Protein AF-A0A0M3IZI9-F1 (afdb_monomer_lite)

Structure (mmCIF, N/CA/C/O backbone):
data_AF-A0A0M3IZI9-F1
#
_entry.id   AF-A0A0M3IZI9-F1
#
loop_
_atom_site.group_PDB
_atom_site.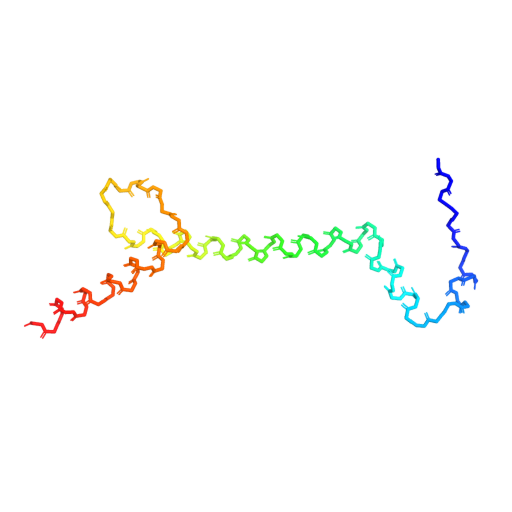id
_atom_site.type_symbol
_atom_site.label_atom_id
_atom_site.label_alt_id
_atom_site.label_comp_id
_atom_site.label_asym_id
_atom_site.label_entity_id
_atom_site.label_seq_id
_atom_site.pdbx_PDB_ins_code
_atom_site.Cartn_x
_atom_site.Cartn_y
_atom_site.Cartn_z
_atom_site.occupancy
_atom_site.B_iso_or_equiv
_atom_site.auth_seq_id
_atom_site.auth_comp_id
_atom_site.auth_asym_id
_atom_site.auth_atom_id
_atom_site.pdbx_PDB_model_num
ATOM 1 N N . MET A 1 1 ? 20.876 13.083 -32.145 1.00 36.81 1 MET A N 1
ATOM 2 C CA . MET A 1 1 ? 21.658 11.990 -31.521 1.00 36.81 1 MET A CA 1
ATOM 3 C C . MET A 1 1 ? 21.289 10.684 -32.211 1.00 36.81 1 MET A C 1
ATOM 5 O O . MET A 1 1 ? 20.194 10.187 -31.992 1.00 36.81 1 MET A O 1
ATOM 9 N N . ASN A 1 2 ? 22.151 10.169 -33.089 1.00 41.16 2 ASN A N 1
ATOM 10 C CA . ASN A 1 2 ? 21.877 8.951 -33.855 1.00 41.16 2 ASN A CA 1
ATOM 11 C C . ASN A 1 2 ? 22.001 7.723 -32.947 1.00 41.16 2 ASN A C 1
ATOM 13 O O . ASN A 1 2 ? 23.102 7.315 -32.587 1.00 41.16 2 ASN A O 1
ATOM 17 N N . THR A 1 3 ? 20.877 7.124 -32.557 1.00 59.31 3 THR A N 1
ATOM 18 C CA . THR A 1 3 ? 20.892 5.815 -31.900 1.00 59.31 3 THR A CA 1
ATOM 19 C C . THR A 1 3 ? 21.166 4.753 -32.959 1.00 59.31 3 THR A C 1
ATOM 21 O O . THR A 1 3 ? 20.240 4.314 -33.633 1.00 59.31 3 THR A O 1
ATOM 24 N N . HIS A 1 4 ? 22.428 4.352 -33.131 1.00 70.56 4 HIS A N 1
ATOM 25 C CA . HIS A 1 4 ? 22.781 3.220 -33.991 1.00 70.56 4 HIS A CA 1
ATOM 26 C C . HIS A 1 4 ? 22.132 1.939 -33.440 1.00 70.56 4 HIS A C 1
ATOM 28 O O . HIS A 1 4 ? 22.547 1.376 -32.419 1.00 70.56 4 HIS A O 1
ATOM 34 N N . VAL A 1 5 ? 21.057 1.496 -34.086 1.00 74.94 5 VAL A N 1
ATOM 35 C CA . VAL A 1 5 ? 20.360 0.262 -33.730 1.00 74.94 5 VAL A CA 1
ATOM 36 C C . VAL A 1 5 ? 21.102 -0.891 -34.395 1.00 74.94 5 VAL A C 1
ATOM 38 O O . VAL A 1 5 ? 21.004 -1.058 -35.601 1.00 74.94 5 VAL A O 1
ATOM 41 N N . LEU A 1 6 ? 21.853 -1.675 -33.605 1.00 76.56 6 LEU A N 1
ATOM 42 C CA . LEU A 1 6 ? 22.510 -2.882 -34.132 1.00 76.56 6 LEU A CA 1
ATOM 43 C C . LEU A 1 6 ? 21.520 -3.780 -34.889 1.00 76.56 6 LEU A C 1
ATOM 45 O O . LEU A 1 6 ? 20.403 -4.017 -34.414 1.00 76.56 6 LEU A O 1
ATOM 49 N N . THR A 1 7 ? 21.990 -4.319 -36.004 1.00 80.50 7 THR A N 1
ATOM 50 C CA . THR A 1 7 ? 21.301 -5.280 -36.866 1.00 80.50 7 THR A CA 1
ATOM 51 C C . THR A 1 7 ? 21.099 -6.631 -36.165 1.00 80.50 7 THR A C 1
ATOM 53 O O . THR A 1 7 ? 21.713 -6.934 -35.135 1.00 80.50 7 THR A O 1
ATOM 56 N N . ALA A 1 8 ? 20.217 -7.476 -36.708 1.00 78.19 8 ALA A N 1
ATOM 57 C CA . ALA A 1 8 ? 19.902 -8.783 -36.123 1.00 78.19 8 ALA A CA 1
ATOM 58 C C . ALA A 1 8 ? 21.136 -9.703 -36.009 1.00 78.19 8 ALA A C 1
ATOM 60 O O . ALA A 1 8 ? 21.267 -10.443 -35.027 1.00 78.19 8 ALA A O 1
ATOM 61 N N . ASP A 1 9 ? 22.059 -9.617 -36.966 1.00 81.31 9 ASP A N 1
ATOM 62 C CA . ASP A 1 9 ? 23.273 -10.436 -36.999 1.00 81.31 9 ASP A CA 1
ATOM 63 C C . ASP A 1 9 ? 24.311 -9.982 -35.971 1.00 81.31 9 ASP A C 1
ATOM 65 O O . ASP A 1 9 ? 24.933 -10.810 -35.302 1.00 81.31 9 ASP A O 1
ATOM 69 N N . GLU A 1 10 ? 24.434 -8.675 -35.736 1.00 81.50 10 GLU A N 1
ATOM 70 C CA . GLU A 1 10 ? 25.270 -8.133 -34.660 1.00 81.50 10 GLU A CA 1
ATOM 71 C C . GLU A 1 10 ? 24.741 -8.542 -33.280 1.00 81.50 10 GLU A C 1
ATOM 73 O O . GLU A 1 10 ? 25.512 -8.911 -32.394 1.00 81.50 10 GLU A O 1
ATOM 78 N N . VAL A 1 11 ? 23.415 -8.574 -33.096 1.00 81.00 11 VAL A N 1
ATOM 79 C CA . VAL A 1 11 ? 22.796 -9.049 -31.846 1.00 81.00 11 VAL A CA 1
ATOM 80 C C . VAL A 1 11 ? 23.083 -10.534 -31.599 1.00 81.00 11 VAL A C 1
ATOM 82 O O . VAL A 1 11 ? 23.261 -10.936 -30.444 1.00 81.00 11 VAL A O 1
ATOM 85 N N . LYS A 1 12 ? 23.166 -11.355 -32.654 1.00 81.31 12 LYS A N 1
ATOM 86 C CA . LYS A 1 12 ? 23.527 -12.779 -32.554 1.00 81.31 12 LYS A CA 1
ATOM 87 C C . LYS A 1 12 ? 24.996 -13.013 -32.187 1.00 81.31 12 LYS A C 1
ATOM 89 O O . LYS A 1 12 ? 25.297 -14.067 -31.635 1.00 81.31 12 LYS A O 1
ATOM 94 N N . LYS A 1 13 ? 25.892 -12.052 -32.411 1.00 88.25 13 LYS A N 1
ATOM 95 C CA . LYS A 1 13 ? 27.298 -12.157 -31.979 1.00 88.25 13 LYS A CA 1
ATOM 96 C C . LYS A 1 13 ? 27.507 -11.799 -30.503 1.00 88.25 13 LYS A C 1
ATOM 98 O O . LYS A 1 13 ? 28.516 -12.180 -29.925 1.00 88.25 13 LYS A O 1
ATOM 103 N N . LEU A 1 14 ? 26.537 -11.131 -29.872 1.00 88.38 14 LEU A N 1
ATOM 104 C CA . LEU A 1 14 ? 26.611 -10.750 -28.458 1.00 88.38 14 LEU A CA 1
ATOM 105 C C . LEU A 1 14 ? 26.548 -11.954 -27.516 1.00 88.38 14 LEU A C 1
ATOM 107 O O . LEU A 1 14 ? 25.751 -12.882 -27.722 1.00 88.38 14 LEU A O 1
ATOM 111 N N . SER A 1 15 ? 27.277 -11.850 -26.405 1.00 92.12 15 SER A N 1
ATOM 112 C CA . SER A 1 15 ? 27.201 -12.776 -25.283 1.00 92.12 15 SER A CA 1
ATOM 113 C C . SER A 1 15 ? 25.810 -12.765 -24.635 1.00 92.12 15 SER A C 1
ATOM 115 O O . SER A 1 15 ? 25.031 -11.804 -24.708 1.00 92.12 15 SER A O 1
ATOM 117 N N . LYS A 1 16 ? 25.473 -13.847 -23.926 1.00 90.31 16 LYS A N 1
ATOM 118 C CA . LYS A 1 16 ? 24.201 -13.961 -23.190 1.00 90.31 16 LYS A CA 1
ATOM 119 C C . LYS A 1 16 ? 24.021 -12.830 -22.165 1.00 90.31 16 LYS A C 1
ATOM 121 O O . LYS A 1 16 ? 22.890 -12.393 -21.930 1.00 90.31 16 LYS A O 1
ATOM 126 N N . ALA A 1 17 ? 25.113 -12.355 -21.564 1.00 92.56 17 ALA A N 1
ATOM 127 C CA . ALA A 1 17 ? 25.104 -11.258 -20.600 1.00 92.56 17 ALA A CA 1
ATOM 128 C C . ALA A 1 17 ? 24.807 -9.908 -21.276 1.00 92.56 17 ALA A C 1
ATOM 130 O O . ALA A 1 17 ? 23.919 -9.182 -20.819 1.00 92.56 17 ALA A O 1
ATOM 131 N N . GLU A 1 18 ? 25.450 -9.609 -22.409 1.00 91.56 18 GLU A N 1
ATOM 132 C CA . GLU A 1 18 ? 25.207 -8.384 -23.188 1.00 91.56 18 GLU A CA 1
ATOM 133 C C . GLU A 1 18 ? 23.767 -8.303 -23.699 1.00 91.56 18 GLU A C 1
ATOM 135 O O . GLU A 1 18 ? 23.107 -7.271 -23.543 1.00 91.56 18 GLU A O 1
ATOM 140 N N . ARG A 1 19 ? 23.224 -9.409 -24.229 1.00 89.69 19 ARG A N 1
ATOM 141 C CA . ARG A 1 19 ? 21.823 -9.458 -24.685 1.00 89.69 19 ARG A CA 1
ATOM 142 C C . ARG A 1 19 ? 20.846 -9.160 -23.549 1.00 89.69 19 ARG A C 1
ATOM 144 O O . ARG A 1 19 ? 19.880 -8.416 -23.735 1.00 89.69 19 ARG A O 1
ATOM 151 N N . ARG A 1 20 ? 21.095 -9.701 -22.348 1.00 90.38 20 ARG A N 1
ATOM 152 C CA . ARG A 1 20 ? 20.286 -9.417 -21.147 1.00 90.38 20 ARG A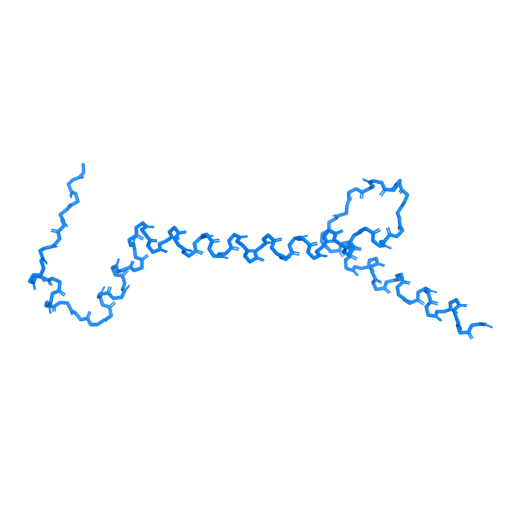 CA 1
ATOM 153 C C . ARG A 1 20 ? 20.390 -7.949 -20.740 1.00 90.38 20 ARG A C 1
ATOM 155 O O . ARG A 1 20 ? 19.352 -7.335 -20.494 1.00 90.38 20 ARG A O 1
ATOM 162 N N . LYS A 1 21 ? 21.603 -7.387 -20.695 1.00 91.94 21 LYS A N 1
ATOM 163 C CA . LYS A 1 21 ? 21.841 -5.973 -20.365 1.00 91.94 21 LYS A CA 1
ATOM 164 C C . LYS A 1 21 ? 21.082 -5.055 -21.323 1.00 91.94 21 LYS A C 1
ATOM 166 O O . LYS A 1 21 ? 20.339 -4.184 -20.878 1.00 91.94 21 LYS A O 1
ATOM 171 N N . ARG A 1 22 ? 21.173 -5.311 -22.630 1.00 89.38 22 ARG A N 1
ATOM 172 C CA . ARG A 1 22 ? 20.497 -4.501 -23.649 1.00 89.38 22 ARG A CA 1
ATOM 173 C C . ARG A 1 22 ? 18.980 -4.607 -23.572 1.00 89.38 22 ARG A C 1
ATOM 175 O O . ARG A 1 22 ? 18.305 -3.583 -23.596 1.00 89.38 22 ARG A O 1
ATOM 182 N N . ARG A 1 23 ? 18.436 -5.817 -23.383 1.00 90.31 23 ARG A N 1
ATOM 183 C CA . ARG A 1 23 ? 16.994 -6.005 -23.158 1.00 90.31 23 ARG A CA 1
ATOM 184 C C . ARG A 1 23 ? 16.510 -5.182 -21.966 1.00 90.31 23 ARG A C 1
ATOM 186 O O . ARG A 1 23 ? 15.489 -4.512 -22.084 1.00 90.31 23 ARG A O 1
ATOM 193 N N . ARG A 1 24 ? 17.252 -5.192 -20.852 1.00 93.19 24 ARG A N 1
ATOM 194 C CA . ARG A 1 24 ? 16.922 -4.412 -19.648 1.00 93.19 24 ARG A CA 1
ATOM 195 C C . ARG A 1 24 ? 16.960 -2.898 -19.876 1.00 93.19 24 ARG A C 1
ATOM 197 O O . ARG A 1 24 ? 16.172 -2.188 -19.262 1.00 93.19 24 ARG A O 1
ATOM 204 N N . ALA A 1 25 ? 17.828 -2.420 -20.766 1.00 91.69 25 ALA A N 1
ATOM 205 C CA . ALA A 1 25 ? 17.921 -1.005 -21.122 1.00 91.69 25 ALA A CA 1
ATOM 206 C C . ALA A 1 25 ? 16.758 -0.518 -22.009 1.00 91.69 25 ALA A C 1
ATOM 208 O O . ALA A 1 25 ? 16.470 0.682 -22.035 1.00 91.69 25 ALA A O 1
ATOM 209 N N . THR A 1 26 ? 16.062 -1.423 -22.713 1.00 93.56 26 THR A N 1
ATOM 210 C CA . THR A 1 26 ? 14.951 -1.032 -23.596 1.00 93.56 26 THR A CA 1
ATOM 211 C C . THR A 1 26 ? 13.838 -0.312 -22.823 1.00 93.56 26 THR A C 1
ATOM 213 O O . THR A 1 26 ? 13.480 -0.746 -21.721 1.00 93.56 26 THR A O 1
ATOM 216 N N . PRO A 1 27 ? 13.228 0.746 -23.395 1.00 95.12 27 PRO A N 1
ATOM 217 C CA . PRO A 1 27 ? 12.077 1.411 -22.785 1.00 95.12 27 PRO A CA 1
ATOM 218 C C . PRO A 1 27 ? 10.940 0.434 -22.470 1.00 95.12 27 PRO A C 1
ATOM 220 O O . PRO A 1 27 ? 10.378 0.486 -21.384 1.00 95.12 27 PRO A O 1
ATOM 223 N N . LYS A 1 28 ? 10.672 -0.535 -23.359 1.00 94.31 28 LYS A N 1
ATOM 224 C CA . LYS A 1 28 ? 9.655 -1.579 -23.151 1.00 94.31 28 LYS A CA 1
ATOM 225 C C . LYS A 1 28 ? 9.886 -2.370 -21.860 1.00 94.31 28 LYS A C 1
ATOM 227 O O . LYS A 1 28 ? 8.956 -2.542 -21.077 1.00 94.31 28 LYS A O 1
ATOM 232 N N . TYR A 1 29 ? 11.115 -2.834 -21.616 1.00 95.69 29 TYR A N 1
ATOM 233 C CA . TYR A 1 29 ? 11.437 -3.563 -20.387 1.00 95.69 29 TYR A CA 1
ATOM 234 C C . TYR A 1 29 ? 11.324 -2.660 -19.156 1.00 95.69 29 TYR A C 1
ATOM 236 O O . TYR A 1 29 ? 10.683 -3.044 -18.179 1.00 95.69 29 TYR A O 1
ATOM 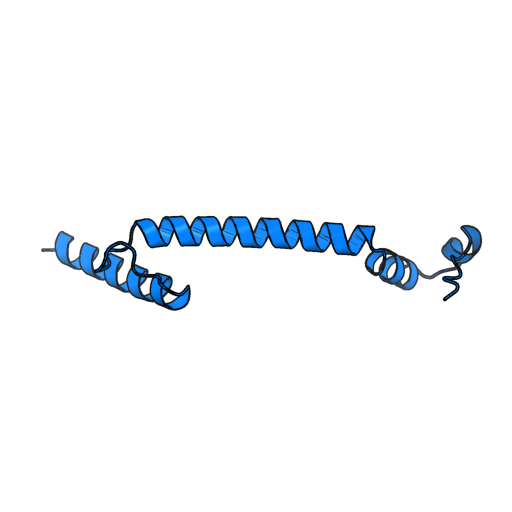244 N N . ARG A 1 30 ? 11.907 -1.455 -19.202 1.00 96.00 30 ARG A N 1
ATOM 245 C CA . ARG A 1 30 ? 11.874 -0.514 -18.071 1.00 96.00 30 ARG A CA 1
ATOM 246 C C . ARG A 1 30 ? 10.444 -0.118 -17.701 1.00 96.00 30 ARG A C 1
ATOM 248 O O . ARG A 1 30 ? 10.090 -0.196 -16.531 1.00 96.00 30 ARG A O 1
ATOM 255 N N . ASN A 1 31 ? 9.608 0.203 -18.687 1.00 97.38 31 ASN A N 1
ATOM 256 C CA . ASN A 1 31 ? 8.212 0.589 -18.481 1.00 97.38 31 ASN A CA 1
ATOM 257 C C . ASN A 1 31 ? 7.376 -0.566 -17.918 1.00 97.38 31 ASN A C 1
ATOM 259 O O . ASN A 1 31 ? 6.573 -0.351 -17.012 1.00 97.38 31 ASN A O 1
ATOM 263 N N . LEU A 1 32 ? 7.590 -1.796 -18.399 1.00 97.25 32 LEU A N 1
ATOM 264 C CA . LEU A 1 32 ? 6.927 -2.982 -17.853 1.00 97.25 32 LEU A CA 1
ATOM 265 C C . LEU A 1 32 ? 7.310 -3.214 -16.384 1.00 97.25 32 LEU A C 1
ATOM 267 O O . LEU A 1 32 ? 6.441 -3.470 -15.554 1.00 97.25 32 LEU A O 1
ATOM 271 N N . HIS A 1 33 ? 8.597 -3.102 -16.049 1.00 96.81 33 HIS A N 1
ATOM 272 C CA . HIS A 1 33 ? 9.069 -3.243 -14.670 1.00 96.81 33 HIS A CA 1
ATOM 273 C C . HIS A 1 33 ? 8.550 -2.130 -13.756 1.00 96.81 33 HIS A C 1
ATOM 275 O O . HIS A 1 33 ? 8.066 -2.426 -12.668 1.00 96.81 33 HIS A O 1
ATOM 281 N N . ALA A 1 34 ? 8.580 -0.877 -14.212 1.00 97.81 34 ALA A N 1
ATOM 282 C CA . ALA A 1 34 ? 8.022 0.250 -13.470 1.00 97.81 34 ALA A CA 1
ATOM 283 C C . ALA A 1 34 ? 6.510 0.092 -13.238 1.00 97.81 34 ALA A C 1
ATOM 285 O O . ALA A 1 34 ? 6.024 0.374 -12.149 1.00 97.81 34 ALA A O 1
ATOM 286 N N . SER A 1 35 ? 5.768 -0.407 -14.233 1.00 98.31 35 SER A N 1
ATOM 287 C CA . SER A 1 35 ? 4.323 -0.650 -14.106 1.00 98.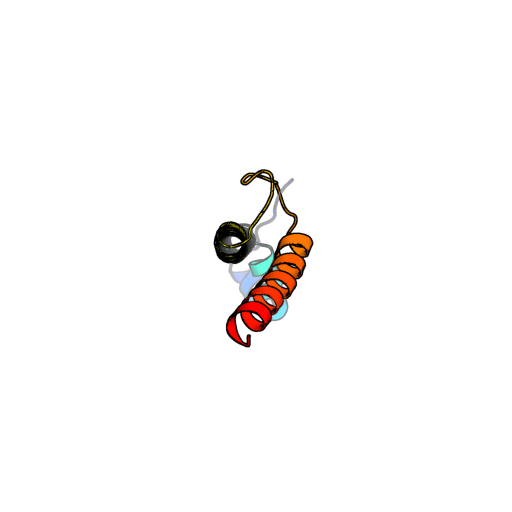31 35 SER A CA 1
ATOM 288 C C . SER A 1 35 ? 4.018 -1.754 -13.095 1.00 98.31 35 SER A C 1
ATOM 290 O O . SER A 1 35 ? 3.132 -1.592 -12.264 1.00 98.31 35 SER A O 1
ATOM 292 N N . ARG A 1 36 ? 4.793 -2.845 -13.107 1.00 98.38 36 ARG A N 1
ATOM 293 C CA . ARG A 1 36 ? 4.682 -3.912 -12.099 1.00 98.38 36 ARG A CA 1
ATOM 294 C C . ARG A 1 36 ? 4.953 -3.396 -10.690 1.00 98.38 36 ARG A C 1
ATOM 296 O O . ARG A 1 36 ? 4.203 -3.714 -9.775 1.00 98.38 36 ARG A O 1
ATOM 303 N N . GLU A 1 37 ? 5.994 -2.585 -10.527 1.00 98.19 37 GLU A N 1
ATOM 304 C CA . GLU A 1 37 ? 6.322 -2.003 -9.227 1.00 98.19 37 GLU A CA 1
ATOM 305 C C . GLU A 1 37 ? 5.240 -1.030 -8.749 1.00 98.19 37 GLU A C 1
ATOM 307 O O . GLU A 1 37 ? 4.862 -1.060 -7.581 1.00 98.19 37 GLU A O 1
ATOM 312 N N . ARG A 1 38 ? 4.666 -0.232 -9.657 1.00 98.50 38 ARG A N 1
ATOM 313 C CA . ARG A 1 38 ? 3.535 0.647 -9.342 1.00 98.50 38 ARG A CA 1
ATOM 314 C C . ARG A 1 38 ? 2.336 -0.143 -8.815 1.00 98.50 38 ARG A C 1
ATOM 316 O O . ARG A 1 38 ? 1.820 0.219 -7.766 1.00 98.50 38 ARG A O 1
ATOM 323 N N . ILE A 1 39 ? 1.953 -1.236 -9.481 1.00 98.44 39 ILE A N 1
ATOM 324 C CA . ILE A 1 39 ? 0.853 -2.114 -9.038 1.00 98.44 39 ILE A CA 1
ATOM 325 C C . ILE A 1 39 ? 1.154 -2.710 -7.657 1.00 98.44 39 ILE A C 1
ATOM 327 O O . ILE A 1 39 ? 0.289 -2.734 -6.783 1.00 98.44 39 ILE A O 1
ATOM 331 N N . ARG A 1 40 ? 2.395 -3.158 -7.425 1.00 98.50 40 ARG A N 1
ATOM 332 C CA . ARG A 1 40 ? 2.821 -3.681 -6.119 1.00 98.50 40 ARG A CA 1
ATOM 333 C C . ARG A 1 40 ? 2.659 -2.633 -5.013 1.00 98.50 40 ARG A C 1
ATOM 335 O O . ARG A 1 40 ? 2.096 -2.929 -3.961 1.00 98.50 40 ARG A O 1
ATOM 342 N N . VAL A 1 41 ? 3.134 -1.410 -5.255 1.00 98.50 41 VAL A N 1
ATOM 343 C CA . VAL A 1 41 ? 3.046 -0.294 -4.301 1.00 98.50 41 VAL A CA 1
ATOM 344 C C . VAL A 1 41 ? 1.600 0.152 -4.088 1.00 98.50 41 VAL A C 1
ATOM 346 O O . VAL A 1 41 ? 1.223 0.456 -2.960 1.00 98.50 41 VAL A O 1
ATOM 349 N N . GLU A 1 42 ? 0.776 0.159 -5.132 1.00 98.50 42 GLU A N 1
ATOM 350 C CA . GLU A 1 42 ? -0.653 0.459 -5.037 1.00 98.50 42 GLU A CA 1
ATOM 351 C C . GLU A 1 42 ? -1.380 -0.566 -4.162 1.00 98.50 42 GLU A C 1
ATOM 353 O O . GLU A 1 42 ? -2.062 -0.184 -3.214 1.00 98.50 42 GLU A O 1
ATOM 358 N N . SER A 1 43 ? -1.150 -1.864 -4.389 1.00 98.44 43 SER A N 1
ATOM 359 C CA . SER A 1 43 ? -1.691 -2.932 -3.540 1.00 98.44 43 SER A CA 1
ATOM 360 C C . SER A 1 43 ? -1.269 -2.768 -2.076 1.00 98.44 43 SER A C 1
ATOM 362 O O . SER A 1 43 ? -2.086 -2.939 -1.170 1.00 98.44 43 SER A O 1
ATOM 364 N N . PHE A 1 44 ? -0.006 -2.412 -1.832 1.00 98.19 44 PHE A N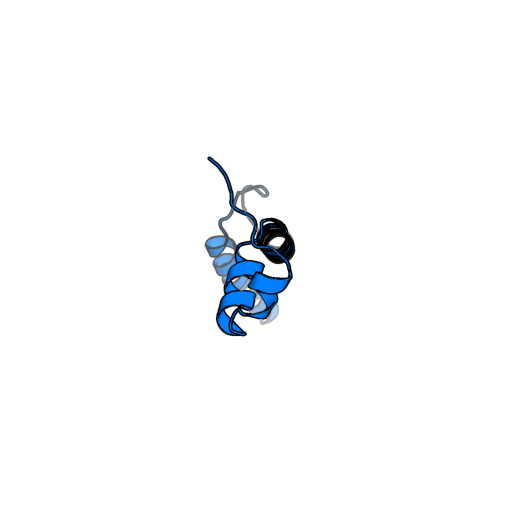 1
ATOM 365 C CA . PHE A 1 44 ? 0.506 -2.142 -0.490 1.00 98.19 44 PHE A CA 1
ATOM 366 C C . PHE A 1 44 ? -0.170 -0.921 0.153 1.00 98.19 44 PHE A C 1
ATOM 368 O O . PHE A 1 44 ? -0.582 -0.972 1.310 1.00 98.19 44 PHE A O 1
ATOM 375 N N . ASN A 1 45 ? -0.322 0.174 -0.593 1.00 98.12 45 ASN A N 1
ATOM 376 C CA . ASN A 1 45 ? -0.978 1.383 -0.098 1.00 98.12 45 ASN A CA 1
ATOM 377 C C . ASN A 1 45 ? -2.470 1.138 0.177 1.00 98.12 45 ASN A C 1
ATOM 379 O O . ASN A 1 45 ? -2.979 1.634 1.176 1.00 98.12 45 ASN A O 1
ATOM 383 N N . ASN A 1 46 ? -3.148 0.318 -0.631 1.00 98.44 46 ASN A N 1
ATOM 384 C CA . ASN A 1 46 ? -4.535 -0.083 -0.388 1.00 98.44 46 ASN A CA 1
ATOM 385 C C . ASN A 1 46 ? -4.681 -0.862 0.927 1.00 98.44 46 ASN A C 1
ATOM 387 O O . ASN A 1 46 ? -5.618 -0.612 1.684 1.00 98.44 46 ASN A O 1
ATOM 391 N N . ALA A 1 47 ? -3.741 -1.758 1.242 1.00 98.31 47 ALA A N 1
ATOM 392 C CA . ALA A 1 47 ? -3.709 -2.432 2.540 1.00 98.31 47 ALA A CA 1
ATOM 393 C C . ALA A 1 47 ? -3.490 -1.440 3.701 1.00 98.31 47 ALA A C 1
ATOM 395 O O . ALA A 1 47 ? -4.193 -1.511 4.707 1.00 98.31 47 ALA A O 1
ATOM 396 N N . PHE A 1 48 ? -2.590 -0.463 3.538 1.00 98.06 48 PHE A N 1
ATOM 397 C CA . PHE A 1 48 ? -2.366 0.598 4.530 1.00 98.06 48 PHE A CA 1
ATOM 398 C C . PHE A 1 48 ? -3.596 1.487 4.750 1.00 98.06 48 PHE A C 1
ATOM 400 O O . PHE A 1 48 ? -3.893 1.839 5.890 1.00 98.06 48 PHE A O 1
ATOM 407 N N . SER A 1 49 ? -4.333 1.824 3.690 1.00 97.38 49 SER A N 1
ATOM 408 C CA . SER A 1 49 ? -5.586 2.582 3.784 1.00 97.38 49 SER A CA 1
ATOM 409 C C . SER A 1 49 ? -6.665 1.806 4.540 1.00 97.38 49 SER A C 1
ATOM 411 O O . SER A 1 49 ? -7.337 2.380 5.395 1.00 97.38 49 SER A O 1
ATOM 413 N N . LYS A 1 50 ? -6.796 0.495 4.283 1.00 97.81 50 LYS A N 1
ATOM 414 C CA . LYS A 1 50 ? -7.710 -0.380 5.035 1.00 97.81 50 LYS A CA 1
ATOM 415 C C . LYS A 1 50 ? -7.338 -0.440 6.515 1.00 97.81 50 LYS A C 1
ATOM 417 O O . LYS A 1 50 ? -8.209 -0.264 7.356 1.00 97.81 50 LYS A O 1
ATOM 422 N N . LEU A 1 51 ? -6.051 -0.609 6.830 1.00 97.88 51 LEU A N 1
ATOM 423 C CA . LEU A 1 51 ? -5.569 -0.592 8.212 1.00 97.88 51 LEU A CA 1
ATOM 424 C C . LEU A 1 51 ? -5.870 0.753 8.888 1.00 97.88 51 LEU A C 1
ATOM 426 O O . LEU A 1 51 ? -6.434 0.776 9.974 1.00 97.88 51 LEU A O 1
ATOM 430 N N . ARG A 1 52 ? -5.581 1.879 8.221 1.00 97.31 52 ARG A N 1
ATOM 431 C CA . ARG A 1 52 ? -5.867 3.229 8.733 1.00 97.31 52 ARG A CA 1
ATOM 432 C C . ARG A 1 52 ? -7.345 3.439 9.064 1.00 97.31 52 ARG A C 1
ATOM 434 O O . ARG A 1 52 ? -7.626 4.133 10.038 1.00 97.31 52 ARG A O 1
ATOM 441 N N . ALA A 1 53 ? -8.261 2.893 8.268 1.00 95.88 53 ALA A N 1
ATOM 442 C CA . ALA A 1 53 ? -9.700 3.050 8.478 1.00 95.88 53 ALA A CA 1
ATOM 443 C C . ALA A 1 53 ? -10.199 2.390 9.777 1.00 95.88 53 ALA A C 1
ATOM 445 O O . ALA A 1 53 ? -11.212 2.820 10.316 1.00 95.88 53 ALA A O 1
ATOM 446 N N . LEU A 1 54 ? -9.477 1.389 10.290 1.00 96.25 54 LEU A N 1
ATOM 447 C CA . LEU A 1 54 ? -9.797 0.703 11.546 1.00 96.25 54 LEU A CA 1
ATOM 448 C C . LEU A 1 54 ? -9.253 1.429 12.784 1.00 96.25 54 LEU A C 1
ATOM 450 O O . LEU A 1 54 ? -9.641 1.102 13.901 1.00 96.25 54 LEU A O 1
ATOM 454 N N . LEU A 1 55 ? -8.332 2.383 12.609 1.00 96.56 55 LEU A N 1
ATOM 455 C CA . LEU A 1 55 ? -7.655 3.028 13.731 1.00 96.56 55 LEU A CA 1
ATOM 456 C C . LEU A 1 55 ? -8.457 4.215 14.275 1.00 96.56 55 LEU A C 1
ATOM 458 O O . LEU A 1 55 ? -8.802 5.118 13.502 1.00 96.56 55 LEU A O 1
ATOM 462 N N . PRO A 1 56 ? -8.671 4.283 15.602 1.00 95.44 56 PRO A N 1
ATOM 463 C CA . PRO A 1 56 ? -9.336 5.419 16.221 1.00 95.44 56 PRO A CA 1
ATOM 464 C C . PRO A 1 56 ? -8.417 6.648 16.212 1.00 95.44 56 PRO A C 1
ATOM 466 O O . PRO A 1 56 ? -7.284 6.606 16.691 1.00 95.44 56 PRO A O 1
ATOM 469 N N . THR A 1 57 ? -8.901 7.772 15.675 1.00 94.88 57 THR A N 1
ATOM 470 C CA . THR A 1 57 ? -8.174 9.053 15.676 1.00 94.88 57 THR A CA 1
ATOM 471 C C . THR A 1 57 ? -9.102 10.227 15.950 1.00 94.88 57 THR A C 1
ATOM 473 O O . THR A 1 57 ? -10.224 10.251 15.447 1.00 94.88 57 THR A O 1
ATOM 476 N N . LEU A 1 58 ? -8.592 11.249 16.640 1.00 90.12 58 LEU A N 1
ATOM 477 C CA . LEU A 1 58 ? -9.249 12.548 16.772 1.00 90.12 58 LEU A CA 1
ATOM 478 C C . LEU A 1 58 ? -8.374 13.637 16.114 1.00 90.12 58 LEU A C 1
ATOM 480 O O . LEU A 1 58 ? -7.206 13.771 16.490 1.00 90.12 58 LEU A O 1
ATOM 484 N N . PRO A 1 59 ? -8.879 14.394 15.121 1.00 89.94 59 PRO A N 1
ATOM 485 C CA . PRO A 1 59 ? -10.139 14.183 14.398 1.00 89.94 59 PRO A CA 1
ATOM 486 C C . PRO A 1 59 ? -10.114 12.893 13.551 1.00 89.94 59 PRO A C 1
ATOM 488 O O . PRO A 1 59 ? -9.047 12.372 13.217 1.00 89.94 59 PRO A O 1
ATOM 491 N N . VAL A 1 60 ? -11.288 12.373 13.176 1.00 84.94 60 VAL A N 1
ATOM 492 C CA . VAL A 1 60 ? -11.433 11.089 12.447 1.00 84.94 60 VAL A CA 1
ATOM 493 C C . VAL A 1 60 ? -10.651 11.044 11.127 1.00 84.94 60 VAL A C 1
ATOM 495 O O . VAL A 1 60 ? -10.136 10.002 10.727 1.00 84.94 60 VAL A O 1
ATOM 498 N N . ASN A 1 61 ? -10.474 12.199 10.489 1.00 86.88 61 ASN A N 1
ATOM 499 C CA . ASN A 1 61 ? -9.760 12.385 9.227 1.00 86.88 61 ASN A CA 1
ATOM 500 C C . ASN A 1 61 ? -8.282 12.785 9.402 1.00 86.88 61 ASN A C 1
ATOM 502 O O . ASN A 1 61 ? -7.655 13.246 8.444 1.00 86.88 61 ASN A O 1
ATOM 506 N N . LYS A 1 62 ? -7.697 12.619 10.598 1.00 93.06 62 LYS A N 1
ATOM 507 C CA . LYS A 1 62 ? -6.276 12.910 10.835 1.00 93.06 62 LYS A CA 1
ATOM 508 C C . LYS A 1 62 ? -5.401 12.136 9.843 1.00 93.06 62 LYS A C 1
ATOM 510 O O . LYS A 1 62 ? -5.451 10.904 9.780 1.00 93.06 62 LYS A O 1
ATOM 515 N N . LYS A 1 63 ? -4.564 12.843 9.082 1.00 93.94 63 LYS A N 1
ATOM 516 C CA . LYS A 1 63 ? -3.564 12.206 8.217 1.00 93.94 63 LYS A CA 1
ATOM 517 C C . LYS A 1 63 ? -2.492 11.566 9.097 1.00 93.94 63 LYS A C 1
ATOM 519 O O . LYS A 1 63 ? -1.901 12.249 9.925 1.00 93.94 63 LYS A O 1
ATOM 524 N N . LEU A 1 64 ? -2.271 10.267 8.916 1.00 95.00 64 LEU A N 1
ATOM 525 C CA . LEU A 1 64 ? -1.224 9.512 9.600 1.00 95.00 64 LEU A CA 1
ATOM 526 C C . LEU A 1 64 ? -0.176 9.063 8.582 1.00 95.00 64 LEU A C 1
ATOM 528 O O . LEU A 1 64 ? -0.514 8.612 7.485 1.00 95.00 64 LEU A O 1
ATOM 532 N N . SER A 1 65 ? 1.092 9.157 8.957 1.00 97.62 65 SER A N 1
ATOM 533 C CA . SER A 1 65 ? 2.193 8.527 8.235 1.00 97.62 65 SER A CA 1
ATOM 534 C C . SER A 1 65 ? 2.158 7.001 8.388 1.00 97.62 65 SER A C 1
ATOM 536 O O . SER A 1 65 ? 1.527 6.454 9.295 1.00 97.62 65 SER A O 1
ATOM 538 N N . LYS A 1 66 ? 2.881 6.281 7.518 1.00 97.75 66 LYS A N 1
ATOM 539 C CA . LYS A 1 66 ? 2.960 4.808 7.570 1.00 97.75 66 LYS A CA 1
ATOM 540 C C . LYS A 1 66 ? 3.474 4.305 8.923 1.00 97.75 66 LYS A C 1
ATOM 542 O O . LYS A 1 66 ? 2.957 3.322 9.439 1.00 97.75 66 LYS A O 1
ATOM 547 N N . ILE A 1 67 ? 4.452 4.991 9.516 1.00 98.25 67 ILE A N 1
ATOM 548 C CA . ILE A 1 67 ? 4.994 4.604 10.822 1.00 98.25 67 ILE A CA 1
ATOM 549 C C . ILE A 1 67 ? 3.991 4.848 11.955 1.00 98.25 67 ILE A C 1
ATOM 551 O O . ILE A 1 67 ? 3.866 4.011 12.845 1.00 98.25 67 ILE A O 1
ATOM 555 N N . GLU A 1 68 ? 3.238 5.948 11.907 1.00 97.69 68 GLU A N 1
ATOM 556 C CA . GLU A 1 68 ? 2.187 6.223 12.891 1.00 97.69 68 GLU A CA 1
ATOM 557 C C . GLU A 1 68 ? 1.057 5.198 12.803 1.00 97.69 68 GLU A C 1
ATOM 559 O O . GLU A 1 68 ? 0.614 4.718 13.840 1.00 97.69 68 GLU A O 1
ATOM 564 N N . ILE A 1 69 ? 0.641 4.808 11.589 1.00 98.19 69 ILE A N 1
ATOM 565 C CA . ILE A 1 69 ? -0.357 3.747 11.382 1.00 98.19 69 ILE A CA 1
ATOM 566 C C . ILE A 1 69 ? 0.103 2.453 12.058 1.00 98.19 69 ILE A C 1
ATOM 568 O O . ILE A 1 69 ? -0.662 1.861 12.812 1.00 98.19 69 ILE A O 1
ATOM 572 N N . LEU A 1 70 ? 1.352 2.031 11.841 1.00 98.56 70 LEU A N 1
ATOM 573 C CA . LEU A 1 70 ? 1.876 0.799 12.438 1.00 98.56 70 LEU A CA 1
ATOM 574 C C . LEU A 1 70 ? 1.929 0.874 13.968 1.00 98.56 70 LEU A C 1
ATOM 576 O O . LEU A 1 70 ? 1.449 -0.036 14.638 1.00 98.56 70 LEU A O 1
ATOM 580 N N . ARG A 1 71 ? 2.466 1.968 14.522 1.00 98.25 71 ARG A N 1
ATOM 581 C CA . ARG A 1 71 ? 2.554 2.160 15.978 1.00 98.25 71 ARG A CA 1
ATOM 582 C C . ARG A 1 71 ? 1.172 2.171 16.628 1.00 98.25 71 ARG A C 1
ATOM 584 O O . ARG A 1 71 ? 0.953 1.445 17.590 1.00 98.25 71 ARG A O 1
ATOM 591 N N . LEU A 1 72 ? 0.236 2.936 16.067 1.00 97.81 72 LEU A N 1
ATOM 592 C CA . LEU A 1 72 ? -1.127 3.034 16.582 1.00 97.81 72 LEU A CA 1
ATOM 593 C C . LEU A 1 72 ? -1.883 1.706 16.457 1.00 97.81 72 LEU A C 1
ATOM 595 O O . LEU A 1 72 ? -2.646 1.374 17.354 1.00 97.81 72 LEU A O 1
ATOM 599 N N . SER A 1 73 ? -1.640 0.925 15.399 1.00 98.31 73 SER A N 1
ATOM 600 C CA . SER A 1 73 ? -2.230 -0.415 15.252 1.00 98.31 73 SER A CA 1
ATOM 601 C C . SER A 1 73 ? -1.811 -1.344 16.387 1.00 98.31 73 SER A C 1
ATOM 603 O O . SER A 1 73 ? -2.663 -1.993 16.981 1.00 98.31 73 SER A O 1
ATOM 605 N N . ILE A 1 74 ? -0.515 -1.370 16.719 1.00 98.38 74 ILE A N 1
ATOM 606 C CA . ILE A 1 74 ? 0.009 -2.191 17.819 1.00 98.38 74 ILE A CA 1
ATOM 607 C C . ILE A 1 74 ? -0.624 -1.756 19.142 1.00 98.38 74 ILE A C 1
ATOM 609 O O . ILE A 1 74 ? -1.184 -2.583 19.853 1.00 98.38 74 ILE A O 1
ATOM 613 N N . THR A 1 75 ? -0.598 -0.454 19.443 1.00 97.81 75 THR A N 1
ATOM 614 C CA . THR A 1 75 ? -1.202 0.080 20.671 1.00 97.81 75 THR A CA 1
ATOM 615 C C . THR A 1 75 ? -2.698 -0.216 20.754 1.00 97.81 75 THR A C 1
ATOM 617 O O . THR A 1 75 ? -3.191 -0.542 21.829 1.00 97.81 75 THR A O 1
ATOM 620 N N . TYR A 1 76 ? -3.424 -0.123 19.637 1.00 97.50 76 TYR A N 1
ATOM 621 C CA . TYR A 1 76 ? -4.863 -0.353 19.624 1.00 97.50 76 TYR A CA 1
ATOM 622 C C . TYR A 1 76 ? -5.222 -1.826 19.834 1.00 97.50 76 TYR A C 1
ATOM 624 O O . TYR A 1 76 ? -6.127 -2.105 20.611 1.00 97.50 76 TYR A O 1
ATOM 632 N N . ILE A 1 77 ? -4.479 -2.760 19.230 1.00 97.94 77 ILE A N 1
ATOM 633 C CA . ILE A 1 77 ? -4.643 -4.197 19.504 1.00 97.94 77 ILE A CA 1
ATOM 634 C C . ILE A 1 77 ? -4.425 -4.472 20.998 1.00 97.94 77 ILE A C 1
ATOM 636 O O . ILE A 1 77 ? -5.318 -5.005 21.646 1.00 97.94 77 ILE A O 1
ATOM 640 N N . SER A 1 78 ? -3.310 -4.009 21.578 1.00 97.50 78 SER A N 1
ATOM 641 C CA . SER A 1 78 ? -3.030 -4.209 23.010 1.00 97.50 78 SER A CA 1
ATOM 642 C C . SER A 1 78 ? -4.087 -3.586 23.929 1.00 97.50 78 SER A C 1
ATOM 644 O O . SER A 1 78 ? -4.386 -4.128 24.994 1.00 97.50 78 SER A O 1
ATOM 646 N N . TYR A 1 79 ? -4.662 -2.448 23.532 1.00 96.94 79 TYR A N 1
ATOM 647 C CA . TYR A 1 79 ? -5.755 -1.814 24.266 1.00 96.94 79 TYR A CA 1
ATOM 648 C C . TYR A 1 79 ? -7.029 -2.670 24.250 1.00 96.94 79 TYR A C 1
ATOM 650 O O . TYR A 1 79 ? -7.638 -2.870 25.299 1.00 96.94 79 TYR A O 1
ATOM 658 N N . LEU A 1 80 ? -7.412 -3.198 23.083 1.00 96.69 80 LEU A N 1
ATOM 659 C CA . LEU A 1 80 ? -8.574 -4.079 22.955 1.00 96.69 80 LEU A CA 1
ATOM 660 C C . LEU A 1 80 ? -8.379 -5.390 23.726 1.00 96.69 80 LEU A C 1
ATOM 662 O O . LEU A 1 80 ? -9.295 -5.807 24.428 1.00 96.69 80 LEU A O 1
ATOM 666 N N . ASP A 1 81 ? -7.189 -5.993 23.659 1.00 97.31 81 ASP A N 1
ATOM 667 C CA . ASP A 1 81 ? -6.861 -7.208 24.419 1.00 97.31 81 ASP A CA 1
ATOM 668 C C . ASP A 1 81 ? -7.002 -6.974 25.927 1.00 97.31 81 ASP A C 1
ATOM 670 O O . ASP A 1 81 ? -7.595 -7.785 26.638 1.00 97.31 81 ASP A O 1
ATOM 674 N N . THR A 1 82 ? -6.508 -5.830 26.413 1.00 96.56 82 THR A N 1
ATOM 675 C CA . THR A 1 82 ? -6.656 -5.438 27.820 1.00 96.56 82 THR A CA 1
ATOM 676 C C . THR A 1 82 ? -8.131 -5.313 28.194 1.00 96.56 82 THR A C 1
ATOM 678 O O . THR A 1 82 ? -8.542 -5.863 29.206 1.00 96.56 82 THR A O 1
ATOM 681 N N . LEU A 1 83 ? -8.938 -4.639 27.368 1.00 95.50 83 LEU A N 1
ATOM 682 C CA . LEU A 1 83 ? -10.363 -4.421 27.633 1.00 95.50 83 LEU A CA 1
ATOM 683 C C . LEU A 1 83 ? -11.176 -5.725 27.686 1.00 95.50 83 LEU A C 1
ATOM 685 O O . LEU A 1 83 ? -12.129 -5.799 28.448 1.00 95.50 83 LEU A O 1
ATOM 689 N N . LEU A 1 84 ? -10.818 -6.723 26.876 1.00 93.62 84 LEU A N 1
ATOM 690 C CA . LEU A 1 84 ? -11.527 -8.007 26.785 1.00 93.62 84 LEU A CA 1
ATOM 691 C C . LEU A 1 84 ? -11.073 -9.046 27.820 1.00 93.62 84 LEU A C 1
ATOM 693 O O . LEU A 1 84 ? -11.724 -10.077 27.964 1.00 93.62 84 LEU A O 1
ATOM 697 N N . THR A 1 85 ? -9.940 -8.811 28.484 1.00 90.50 85 THR A N 1
ATOM 698 C CA . THR A 1 85 ? -9.387 -9.722 29.502 1.00 90.50 85 THR A CA 1
ATOM 699 C C . THR A 1 85 ? -9.817 -9.331 30.926 1.00 90.50 85 THR A C 1
ATOM 701 O O . THR A 1 85 ? -9.591 -10.099 31.861 1.00 90.50 85 THR A O 1
ATOM 704 N N . PHE A 1 86 ? -10.447 -8.164 31.094 1.00 56.97 86 PHE A N 1
ATOM 705 C CA . PHE A 1 86 ? -11.188 -7.787 32.304 1.00 56.97 86 PHE A CA 1
ATOM 706 C C . PHE A 1 86 ? -12.625 -8.313 32.254 1.00 56.97 86 PHE A C 1
ATOM 708 O O . PHE A 1 86 ? -13.136 -8.671 33.339 1.00 56.97 86 PHE A O 1
#

Sequence (86 aa):
MNTHVLTADEVKKLSKAERRKRRRATPKYRNLHASRERIRVESFNNAFSKLRALLPTLPVNKKLSKIEILRLSITYISYLDTLLTF

Secondary structure (DSSP, 8-state):
-------HHHHHHS-HHHHHHHHHHSHHHHHHHHHHHHHHHHHHHHHHHHHHHHS--SSTT----HHHHHHHHHHHHHHHHHHHH-

Organism: Anisakis simplex (NCBI:txid6269)

pLDDT: mean 91.43, std 11.49, range [36.81, 98.56]

InterPro domains:
  IPR011598 Myc-type, basic helix-loop-helix (bHLH) domain [PF00010] (30-80)
  IPR011598 Myc-type, basic helix-loop-helix (bHLH) domain [PS50888] (28-80)
  IPR011598 Myc-type, basic helix-loop-helix (bHLH) domain [SM00353] (34-86)
  IPR036638 Helix-loop-helix DNA-binding domain superfamily [G3DSA:4.10.280.10] (18-85)
  IPR036638 Helix-loop-helix DNA-binding domain superfamily [SSF47459] (27-83)
  IPR040238 Helix-loop-helix protein TAL-like [PTHR13864] (3-84)

Foldseek 3Di:
DDPPDDDPVVLVVDDPVVVVVVVC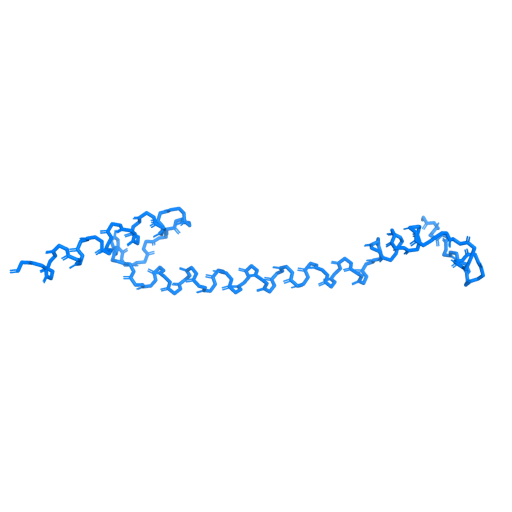VDPVNVVVVVVVVVVVVVVVVVVLVVLLQPFDDVVNPDDDDSVRSVVRSVVVVVVVVVVVVD

Radius of gyration: 24.63 Å; chains: 1; bounding box: 39×28×69 Å